Protein AF-A0A166BSG1-F1 (afdb_monomer_lite)

Radius of gyration: 20.49 Å; chains: 1; bounding box: 52×42×48 Å

pLDDT: mean 81.55, std 16.17, range [43.5, 96.19]

InterPro domains:
  IPR036549 Cytochrome c oxidase subunit 6B/Cytochrome c oxidase assembly factor 6-like superfamily [G3DSA:1.10.10.140] (9-95)
  IPR036549 Cytochrome c oxidase subunit 6B/Cytochrome c oxidase assembly factor 6-like superfamily [SSF47694] (18-87)
  IPR048280 Cytochrome oxidase c subunit VIb-like [PF02297] (23-96)
  IPR048281 Cytochrome c oxidase assembly factor 6, fungal [PTHR47677] (21-102)

Secondary structure (DSSP, 8-state):
-------------------SSSPPPPHHHHHHHHHHHHHHHHHHHHTT--STT-S-SSTTSTTHHHHHHHHHHS-HHHHHHHHHHHHHHHHHHHHHHHHHHHHHHH-

Structure (mmCIF, N/CA/C/O backbone):
data_AF-A0A166BSG1-F1
#
_entry.id   AF-A0A166BSG1-F1
#
loop_
_atom_site.group_PDB
_atom_site.id
_atom_site.type_symbol
_atom_site.label_atom_id
_atom_site.label_alt_id
_atom_site.label_comp_id
_atom_site.label_asym_id
_atom_site.label_entity_id
_atom_site.label_seq_id
_atom_site.pdbx_PDB_ins_code
_atom_site.Cartn_x
_atom_site.Cartn_y
_atom_site.Cartn_z
_atom_site.occupancy
_atom_site.B_iso_or_equiv
_atom_site.auth_seq_id
_atom_site.auth_comp_id
_atom_site.auth_asym_id
_atom_site.auth_atom_id
_atom_site.pdbx_PDB_model_num
ATOM 1 N N . MET A 1 1 ? 11.986 24.529 33.539 1.00 53.34 1 MET A N 1
ATOM 2 C CA . MET A 1 1 ? 11.924 23.169 32.965 1.00 53.34 1 MET A CA 1
ATOM 3 C C . MET A 1 1 ? 11.142 23.248 31.665 1.00 53.34 1 MET A C 1
ATOM 5 O O . MET A 1 1 ? 9.941 23.458 31.711 1.00 53.34 1 MET A O 1
ATOM 9 N N . GLY A 1 2 ? 11.813 23.188 30.520 1.00 58.38 2 GLY A N 1
ATOM 10 C CA . GLY A 1 2 ? 11.160 23.315 29.218 1.00 58.38 2 GLY A CA 1
ATOM 11 C C . GLY A 1 2 ? 12.210 23.325 28.122 1.00 58.38 2 GLY A C 1
ATOM 12 O O . GLY A 1 2 ? 12.949 24.292 27.996 1.00 58.38 2 GLY A O 1
ATOM 13 N N . TRP A 1 3 ? 12.325 22.214 27.404 1.00 63.03 3 TRP A N 1
ATOM 14 C CA . TRP A 1 3 ? 13.276 22.047 26.314 1.00 63.03 3 TRP A CA 1
ATOM 15 C C . TRP A 1 3 ? 12.778 20.925 25.404 1.00 63.03 3 TRP A C 1
ATOM 17 O O . TRP A 1 3 ? 13.032 19.745 25.617 1.00 63.03 3 TRP A O 1
ATOM 27 N N . TRP A 1 4 ? 11.981 21.322 24.413 1.00 62.28 4 TRP A N 1
ATOM 28 C CA . TRP A 1 4 ? 11.756 20.548 23.197 1.00 62.28 4 TRP A CA 1
ATOM 29 C C . TRP A 1 4 ? 13.083 20.445 22.429 1.00 62.28 4 TRP A C 1
ATOM 31 O O . TRP A 1 4 ? 13.644 21.488 22.089 1.00 62.28 4 TRP A O 1
ATOM 41 N N . PRO A 1 5 ? 13.587 19.246 22.099 1.00 61.88 5 PRO A N 1
ATOM 42 C CA . PRO A 1 5 ? 14.782 19.106 21.283 1.00 61.88 5 PRO A CA 1
ATOM 43 C C . PRO A 1 5 ? 14.405 19.071 19.795 1.00 61.88 5 PRO A C 1
ATOM 45 O O . PRO A 1 5 ? 14.594 18.060 19.126 1.00 61.88 5 PRO A O 1
ATOM 48 N N . PHE A 1 6 ? 13.882 20.175 19.254 1.00 65.56 6 PHE A N 1
ATOM 49 C CA . PHE A 1 6 ? 13.960 20.414 17.809 1.00 65.56 6 PHE A CA 1
ATOM 50 C C . PHE A 1 6 ? 15.064 21.452 17.568 1.00 65.56 6 PHE A C 1
ATOM 52 O O . PHE A 1 6 ? 14.853 22.653 17.435 1.00 65.56 6 PHE A O 1
ATOM 59 N N . ALA A 1 7 ? 16.308 20.983 17.605 1.00 56.78 7 ALA A N 1
ATOM 60 C CA . ALA A 1 7 ? 17.432 21.778 17.145 1.00 56.78 7 ALA A CA 1
ATOM 61 C C . ALA A 1 7 ? 17.417 21.763 15.612 1.00 56.78 7 ALA A C 1
ATOM 63 O O . ALA A 1 7 ? 17.927 20.844 14.975 1.00 56.78 7 ALA A O 1
ATOM 64 N N . SER A 1 8 ? 16.797 22.786 15.023 1.00 60.06 8 SER A N 1
ATOM 65 C CA . SER A 1 8 ? 17.061 23.176 13.642 1.00 60.06 8 SER A CA 1
ATOM 66 C C . SER A 1 8 ? 18.549 23.474 13.491 1.00 60.06 8 SER A C 1
ATOM 68 O O . SER A 1 8 ? 19.081 24.354 14.166 1.00 60.06 8 SER A O 1
ATOM 70 N N . SER A 1 9 ? 19.226 22.774 12.587 1.00 52.19 9 SER A N 1
ATOM 71 C CA . SER A 1 9 ? 20.512 23.218 12.057 1.00 52.19 9 SER A CA 1
ATOM 72 C C . SER A 1 9 ? 20.705 22.742 10.621 1.00 52.19 9 SER A C 1
ATOM 74 O O . SER A 1 9 ? 20.728 21.550 10.335 1.00 52.19 9 SER A O 1
ATOM 76 N N . SER A 1 10 ? 20.886 23.749 9.766 1.00 48.72 10 SER A N 1
ATOM 77 C CA . SER A 1 10 ? 21.718 23.761 8.562 1.00 48.72 10 SER A CA 1
ATOM 78 C C . SER A 1 10 ? 21.206 23.052 7.306 1.00 48.72 10 SER A C 1
ATOM 80 O O . SER A 1 10 ? 21.440 21.872 7.062 1.00 48.72 10 SER A O 1
ATOM 82 N N . SER A 1 11 ? 20.636 23.870 6.419 1.00 52.50 11 SER A N 1
ATOM 83 C CA . SER A 1 11 ? 20.658 23.672 4.972 1.00 52.50 11 SER A CA 1
ATOM 84 C C . SER A 1 11 ? 22.099 23.449 4.500 1.00 52.50 11 SER A C 1
ATOM 86 O O . SER A 1 11 ? 22.867 24.396 4.342 1.00 52.50 11 SER A O 1
ATOM 88 N N . SER A 1 12 ? 22.474 22.197 4.261 1.00 44.81 12 SER A N 1
ATOM 89 C CA . SER A 1 12 ? 23.621 21.858 3.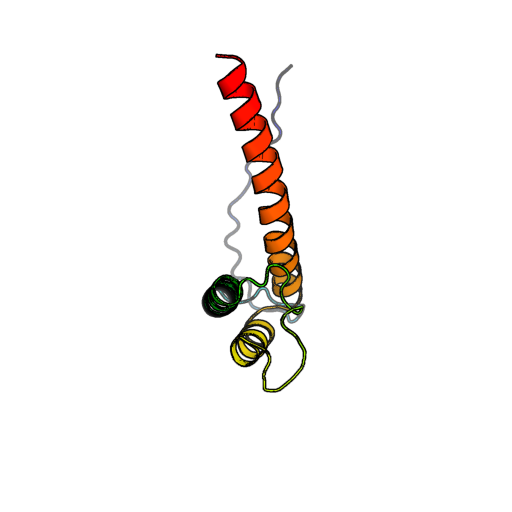425 1.00 44.81 12 SER A CA 1
ATOM 90 C C . SER A 1 12 ? 23.097 21.447 2.059 1.00 44.81 12 SER A C 1
ATOM 92 O O . SER A 1 12 ? 22.661 20.319 1.838 1.00 44.81 12 SER A O 1
ATOM 94 N N . SER A 1 13 ? 23.119 22.407 1.139 1.00 53.69 13 SER A N 1
ATOM 95 C CA . SER A 1 13 ? 23.075 22.161 -0.297 1.00 53.69 13 SER A CA 1
ATOM 96 C C . SER A 1 13 ? 24.314 21.354 -0.673 1.00 53.69 13 SER A C 1
ATOM 98 O O . SER A 1 13 ? 25.357 21.910 -1.004 1.00 53.69 13 SER A O 1
ATOM 100 N N . SER A 1 14 ? 24.220 20.033 -0.569 1.00 49.44 14 SER A N 1
ATOM 101 C CA . SER A 1 14 ? 25.235 19.117 -1.066 1.00 49.44 14 SER A CA 1
ATOM 102 C C . SER A 1 14 ? 24.761 18.582 -2.407 1.00 49.44 14 SER A C 1
ATOM 104 O O . SER A 1 14 ? 23.895 17.712 -2.491 1.00 49.44 14 SER A O 1
ATOM 106 N N . THR A 1 15 ? 25.332 19.137 -3.470 1.00 51.75 15 THR A N 1
ATOM 107 C CA . THR A 1 15 ? 25.450 18.526 -4.793 1.00 51.75 15 THR A CA 1
ATOM 108 C C . THR A 1 15 ? 26.065 17.132 -4.627 1.00 51.75 15 THR A C 1
ATOM 110 O O . THR A 1 15 ? 27.279 16.960 -4.632 1.00 51.75 15 THR A O 1
ATOM 113 N N . ALA A 1 16 ? 25.221 16.124 -4.402 1.00 49.81 16 ALA A N 1
ATOM 114 C CA . ALA A 1 16 ? 25.636 14.742 -4.209 1.00 49.81 16 ALA A CA 1
ATOM 115 C C . ALA A 1 16 ? 25.695 14.033 -5.567 1.00 49.81 16 ALA A C 1
ATOM 117 O O . ALA A 1 16 ? 24.714 13.460 -6.047 1.00 49.81 16 ALA A O 1
ATOM 118 N N . ALA A 1 17 ? 26.864 14.099 -6.201 1.00 49.47 17 ALA A N 1
ATOM 119 C CA . ALA A 1 17 ? 27.225 13.196 -7.279 1.00 49.47 17 ALA A CA 1
ATOM 120 C C . ALA A 1 17 ? 27.480 11.791 -6.697 1.00 49.47 17 ALA A C 1
ATOM 122 O O . ALA A 1 17 ? 28.417 11.572 -5.938 1.00 49.47 17 ALA A O 1
ATOM 123 N N . ALA A 1 18 ? 26.550 10.898 -7.038 1.00 51.84 18 ALA A N 1
ATOM 124 C CA . ALA A 1 18 ? 26.554 9.435 -7.052 1.00 51.84 18 ALA A CA 1
ATOM 125 C C . ALA A 1 18 ? 27.786 8.671 -6.514 1.00 51.84 18 ALA A C 1
ATOM 127 O O . ALA A 1 18 ? 28.862 8.697 -7.106 1.00 51.84 18 ALA A O 1
ATOM 128 N N . GLN A 1 19 ? 27.534 7.826 -5.507 1.00 43.50 19 GLN A N 1
ATOM 129 C CA . GLN A 1 19 ? 28.236 6.554 -5.294 1.00 43.50 19 GLN A CA 1
ATOM 130 C C . GLN A 1 19 ? 27.209 5.398 -5.264 1.00 43.50 19 GLN A C 1
ATOM 132 O O . GLN A 1 19 ? 26.059 5.628 -4.871 1.00 43.50 19 GLN A O 1
ATOM 137 N N . PRO A 1 20 ? 27.561 4.172 -5.705 1.00 55.47 20 PRO A N 1
ATOM 138 C CA . PRO A 1 20 ? 26.613 3.086 -5.928 1.00 55.47 20 PRO A CA 1
ATOM 139 C C . PRO A 1 20 ? 26.437 2.223 -4.669 1.00 55.47 20 PRO A C 1
ATOM 141 O O . PRO A 1 20 ? 26.934 1.105 -4.592 1.00 55.47 20 PRO A O 1
ATOM 144 N N . GLU A 1 21 ? 25.680 2.715 -3.691 1.00 51.84 21 GLU A N 1
ATOM 145 C CA . GLU A 1 21 ? 25.103 1.882 -2.630 1.00 51.84 21 GLU A CA 1
ATOM 146 C C . GLU A 1 21 ? 23.635 2.295 -2.468 1.00 51.84 21 GLU A C 1
ATOM 148 O O . GLU A 1 21 ? 23.348 3.427 -2.089 1.00 51.84 21 GLU A O 1
ATOM 153 N N . LYS A 1 22 ? 22.710 1.429 -2.922 1.00 59.38 22 LYS A N 1
ATOM 154 C CA . LYS A 1 22 ? 21.239 1.612 -2.936 1.00 59.38 22 LYS A CA 1
ATOM 155 C C . LYS A 1 22 ? 20.785 3.075 -3.051 1.00 59.38 22 LYS A C 1
ATOM 157 O O . LYS A 1 22 ? 20.130 3.611 -2.157 1.00 59.38 22 LYS A O 1
ATOM 162 N N . ALA A 1 23 ? 21.123 3.717 -4.169 1.00 64.81 23 ALA A N 1
ATOM 163 C CA . ALA A 1 23 ? 20.677 5.075 -4.448 1.00 64.81 23 ALA A CA 1
ATOM 164 C C . ALA A 1 23 ? 19.154 5.179 -4.258 1.00 64.81 23 ALA A C 1
ATOM 166 O O . ALA A 1 23 ? 18.400 4.387 -4.829 1.00 64.81 23 ALA A O 1
ATOM 167 N N . ALA A 1 24 ? 18.712 6.143 -3.445 1.00 65.81 24 ALA A N 1
ATOM 168 C CA . ALA A 1 24 ? 17.293 6.400 -3.242 1.00 65.81 24 ALA A CA 1
ATOM 169 C C . ALA A 1 24 ? 16.601 6.570 -4.609 1.00 65.81 24 ALA A C 1
ATOM 171 O O . ALA A 1 24 ? 17.145 7.261 -5.482 1.00 65.81 24 ALA A O 1
ATOM 172 N N . PRO A 1 25 ? 15.418 5.963 -4.821 1.00 73.06 25 PRO A N 1
ATOM 173 C CA . PRO A 1 25 ? 14.745 6.018 -6.109 1.00 73.06 25 PRO A CA 1
ATOM 174 C C . PRO A 1 25 ? 14.520 7.475 -6.500 1.00 73.06 25 PRO A C 1
ATOM 176 O O . PRO A 1 25 ? 14.083 8.292 -5.680 1.00 73.06 25 PRO A O 1
ATOM 179 N N . ARG A 1 26 ? 14.824 7.819 -7.756 1.00 84.88 26 ARG A N 1
ATOM 180 C CA . ARG A 1 26 ? 14.625 9.186 -8.262 1.00 84.88 26 ARG A CA 1
ATOM 181 C C . ARG A 1 26 ? 13.149 9.561 -8.142 1.00 84.88 26 ARG A C 1
ATOM 183 O O . ARG A 1 26 ? 12.281 8.694 -8.203 1.00 84.88 26 ARG A O 1
ATOM 190 N N . ARG A 1 27 ? 12.844 10.856 -8.033 1.00 86.81 27 ARG A N 1
ATOM 191 C CA . ARG A 1 27 ? 11.460 11.348 -7.896 1.00 86.81 27 ARG A CA 1
ATOM 192 C C . ARG A 1 27 ? 10.504 10.741 -8.933 1.00 86.81 27 ARG A C 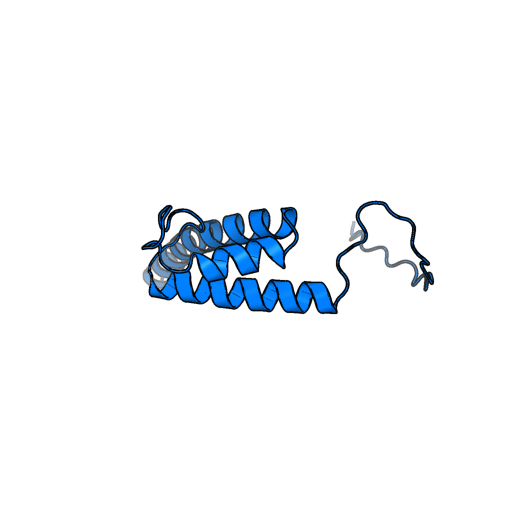1
ATOM 194 O O . ARG A 1 27 ? 9.493 10.173 -8.545 1.00 86.81 27 ARG A O 1
ATOM 201 N N . ALA A 1 28 ? 10.908 10.735 -10.202 1.00 88.38 28 ALA A N 1
ATOM 202 C CA . ALA A 1 28 ? 10.130 10.142 -11.289 1.00 88.38 28 ALA A CA 1
ATOM 203 C C . ALA A 1 28 ? 9.906 8.621 -11.144 1.00 88.38 28 ALA A C 1
ATOM 205 O O . ALA A 1 28 ? 8.886 8.104 -11.581 1.00 88.38 28 ALA A O 1
ATOM 206 N N . GLN A 1 29 ? 10.837 7.877 -10.533 1.00 87.69 29 GLN A N 1
ATOM 207 C CA . GLN A 1 29 ? 10.645 6.442 -10.266 1.00 87.69 29 GLN A CA 1
ATOM 208 C C . GLN A 1 29 ? 9.630 6.218 -9.141 1.00 87.69 29 GLN A C 1
ATOM 210 O O . GLN A 1 29 ? 8.825 5.297 -9.219 1.00 87.69 29 GLN A O 1
ATOM 215 N N . ARG A 1 30 ? 9.629 7.087 -8.122 1.00 92.00 30 ARG A N 1
ATOM 216 C CA . ARG A 1 30 ? 8.630 7.037 -7.046 1.00 92.00 30 ARG A CA 1
ATOM 217 C C . ARG A 1 30 ? 7.229 7.342 -7.556 1.00 92.00 30 ARG A C 1
ATOM 219 O O . ARG A 1 30 ? 6.297 6.668 -7.151 1.00 92.00 30 ARG A O 1
ATOM 226 N N . GLU A 1 31 ? 7.099 8.317 -8.453 1.00 93.75 31 GLU A N 1
ATOM 227 C CA . GLU A 1 31 ? 5.820 8.656 -9.089 1.00 93.75 31 GLU A CA 1
ATOM 228 C C . GLU A 1 31 ? 5.248 7.456 -9.856 1.00 93.75 31 GLU A C 1
ATOM 230 O O . GLU A 1 31 ? 4.088 7.112 -9.654 1.00 93.75 31 GLU A O 1
ATOM 235 N N . LYS A 1 32 ? 6.079 6.745 -10.633 1.00 94.12 32 LYS A N 1
ATOM 236 C CA . LYS A 1 32 ? 5.673 5.496 -11.305 1.00 94.12 32 LYS A CA 1
ATOM 237 C C . LYS A 1 32 ? 5.255 4.410 -10.316 1.00 94.12 32 LYS A C 1
ATOM 239 O O . LYS A 1 32 ? 4.193 3.824 -10.465 1.00 94.12 32 LYS A O 1
ATOM 244 N N . CYS A 1 33 ? 6.055 4.191 -9.273 1.00 95.62 33 CYS A N 1
ATOM 245 C CA . CYS A 1 33 ? 5.723 3.231 -8.224 1.00 95.62 33 CYS A CA 1
ATOM 246 C C . CYS A 1 33 ? 4.383 3.552 -7.542 1.00 95.62 33 CYS A C 1
ATOM 248 O O . CYS A 1 33 ? 3.582 2.651 -7.317 1.00 95.62 33 CYS A O 1
ATOM 250 N N . TYR A 1 34 ? 4.111 4.822 -7.225 1.00 95.06 34 TYR A N 1
ATOM 251 C CA . TYR A 1 34 ? 2.838 5.214 -6.623 1.00 95.06 34 TYR A CA 1
ATOM 252 C C . TYR A 1 34 ? 1.659 4.998 -7.565 1.00 95.06 34 TYR A C 1
ATOM 254 O O . TYR A 1 34 ? 0.670 4.434 -7.116 1.00 95.06 34 TYR A O 1
ATOM 262 N N . ALA A 1 35 ? 1.799 5.340 -8.849 1.00 95.88 35 ALA A N 1
ATOM 263 C CA . ALA A 1 35 ? 0.770 5.068 -9.848 1.00 95.88 35 ALA A CA 1
ATOM 264 C C . ALA A 1 35 ? 0.468 3.562 -9.959 1.00 95.88 35 ALA A C 1
ATOM 266 O O . ALA A 1 35 ? -0.679 3.159 -9.801 1.00 95.88 35 ALA A O 1
ATOM 267 N N . ALA A 1 36 ? 1.498 2.718 -10.104 1.00 96.12 36 ALA A N 1
ATOM 268 C CA . ALA A 1 36 ? 1.320 1.265 -10.167 1.00 96.12 36 ALA A CA 1
ATOM 269 C C . ALA A 1 36 ? 0.719 0.679 -8.880 1.00 96.12 36 ALA A C 1
ATOM 271 O O . ALA A 1 36 ? -0.085 -0.248 -8.927 1.00 96.12 36 ALA A O 1
ATOM 272 N N . LYS A 1 37 ? 1.099 1.222 -7.717 1.00 95.81 37 LYS A N 1
ATOM 273 C CA . LYS A 1 37 ? 0.536 0.837 -6.417 1.00 95.81 37 LYS A CA 1
ATOM 274 C C . LYS A 1 37 ? -0.951 1.188 -6.338 1.00 95.81 37 LYS A C 1
ATOM 276 O O . LYS A 1 37 ? -1.726 0.365 -5.867 1.00 95.81 37 LYS A O 1
ATOM 281 N N . ASP A 1 38 ? -1.335 2.388 -6.767 1.00 95.94 38 ASP A N 1
ATOM 282 C CA . ASP A 1 38 ? -2.728 2.843 -6.728 1.00 95.94 38 ASP A CA 1
ATOM 283 C C . ASP A 1 38 ? -3.609 2.013 -7.680 1.00 95.94 38 ASP A C 1
ATOM 285 O O . ASP A 1 38 ? -4.664 1.554 -7.257 1.00 95.94 38 ASP A O 1
ATOM 289 N N . GLU A 1 39 ? -3.142 1.724 -8.901 1.00 96.19 39 GLU A N 1
ATOM 290 C CA . GLU A 1 39 ? -3.845 0.853 -9.864 1.00 96.19 39 GLU A CA 1
ATOM 291 C C . GLU A 1 39 ? -4.000 -0.588 -9.355 1.00 96.19 39 GLU A C 1
ATOM 293 O O . GLU A 1 39 ? -5.061 -1.202 -9.473 1.00 96.19 39 GLU A O 1
ATOM 298 N N . TYR A 1 40 ? -2.942 -1.150 -8.766 1.00 95.00 40 TYR A N 1
ATOM 299 C CA . TYR A 1 40 ? -3.007 -2.487 -8.185 1.00 95.00 40 TYR A CA 1
ATOM 300 C C . TYR A 1 40 ? -3.988 -2.533 -7.009 1.00 95.00 40 TYR A C 1
ATOM 302 O O . TYR A 1 40 ? -4.830 -3.426 -6.938 1.00 95.00 40 TYR A O 1
ATOM 310 N N . PHE A 1 41 ? -3.920 -1.555 -6.104 1.00 94.81 41 PHE A N 1
ATOM 311 C CA . PHE A 1 41 ? -4.772 -1.528 -4.920 1.00 94.81 41 PHE A CA 1
ATOM 312 C C . PHE A 1 41 ? -6.239 -1.255 -5.251 1.00 94.81 41 PHE A C 1
ATOM 314 O O . PHE A 1 41 ? -7.088 -1.849 -4.591 1.00 94.81 41 PHE A O 1
ATOM 321 N N . SER A 1 42 ? -6.540 -0.450 -6.276 1.00 94.81 42 SER A N 1
ATOM 322 C CA . SER A 1 42 ? -7.920 -0.255 -6.732 1.00 94.81 42 SER A CA 1
ATOM 323 C C . SER A 1 42 ? -8.509 -1.546 -7.296 1.00 94.81 42 SER A C 1
ATOM 325 O O . SER A 1 42 ? -9.636 -1.898 -6.970 1.00 94.81 42 SER A O 1
ATOM 327 N N . CYS A 1 43 ? -7.728 -2.304 -8.070 1.00 94.81 43 CYS A N 1
ATOM 328 C CA . CYS A 1 43 ? -8.162 -3.604 -8.573 1.00 94.81 43 CYS A CA 1
ATOM 329 C C . CYS A 1 43 ? -8.428 -4.604 -7.430 1.00 94.81 43 CYS A C 1
ATOM 331 O O . CYS A 1 43 ? -9.419 -5.332 -7.456 1.00 94.81 43 CYS A O 1
ATOM 333 N N . LEU A 1 44 ? -7.586 -4.613 -6.388 1.00 93.25 44 LEU A N 1
ATOM 334 C CA . LEU A 1 44 ? -7.825 -5.441 -5.200 1.00 93.25 44 LEU A CA 1
ATOM 335 C C . LEU A 1 44 ? -9.098 -5.032 -4.445 1.00 93.25 44 LEU A C 1
ATOM 337 O O . LEU A 1 44 ? -9.806 -5.902 -3.941 1.00 93.25 44 LEU A O 1
ATOM 341 N N . ASP A 1 45 ? -9.395 -3.731 -4.370 1.00 92.38 45 ASP A N 1
ATOM 342 C CA . ASP A 1 45 ? -10.624 -3.224 -3.748 1.00 92.38 45 ASP A CA 1
ATOM 343 C C . ASP A 1 45 ? -11.867 -3.679 -4.530 1.00 92.38 45 ASP A C 1
ATOM 345 O O . ASP A 1 45 ? -12.836 -4.145 -3.930 1.00 92.38 45 ASP A O 1
ATOM 349 N N . GLU A 1 46 ? -11.820 -3.631 -5.865 1.00 92.44 46 GLU A N 1
ATOM 350 C CA . GLU A 1 46 ? -12.883 -4.143 -6.743 1.00 92.44 46 GLU A CA 1
ATOM 351 C C . GLU A 1 46 ? -13.076 -5.660 -6.599 1.00 92.44 46 GLU A C 1
ATOM 353 O O . GLU A 1 46 ? -14.206 -6.148 -6.566 1.00 92.44 46 GLU A O 1
ATOM 358 N N . ALA A 1 47 ? -11.980 -6.407 -6.446 1.00 89.75 47 ALA A N 1
ATOM 359 C CA . ALA A 1 47 ? -11.999 -7.846 -6.195 1.00 89.75 47 ALA A CA 1
ATOM 360 C C . ALA A 1 47 ? -12.348 -8.213 -4.737 1.00 89.75 47 ALA A C 1
ATOM 362 O O . ALA A 1 47 ? -12.444 -9.397 -4.415 1.00 89.75 47 ALA A O 1
ATOM 363 N N . SER A 1 48 ? -12.541 -7.225 -3.851 1.00 87.94 48 SER A N 1
ATOM 364 C CA . SER A 1 48 ? -12.757 -7.414 -2.406 1.00 87.94 48 SER A CA 1
ATOM 365 C C . SER A 1 48 ? -11.658 -8.236 -1.711 1.00 87.94 48 SER A C 1
ATOM 367 O O . SER A 1 48 ? -11.914 -8.949 -0.740 1.00 87.94 48 SER A O 1
ATOM 369 N N . VAL A 1 49 ? -10.415 -8.123 -2.188 1.00 88.69 49 VAL A N 1
ATOM 370 C CA . VAL A 1 49 ? -9.240 -8.780 -1.603 1.00 88.69 49 VAL A CA 1
ATOM 371 C C . VAL A 1 49 ? -8.527 -7.799 -0.673 1.00 88.69 49 VAL A C 1
ATOM 373 O O . VAL A 1 49 ? -7.984 -6.776 -1.095 1.00 88.69 49 VAL A O 1
ATOM 376 N N . LEU A 1 50 ? -8.511 -8.102 0.626 1.00 85.75 50 LEU A N 1
ATOM 377 C CA . LEU A 1 50 ? -7.883 -7.228 1.623 1.00 85.75 50 LEU A CA 1
ATOM 378 C C . LEU A 1 50 ? -6.361 -7.386 1.666 1.00 85.75 50 LEU A C 1
ATOM 380 O O . LEU A 1 50 ? -5.648 -6.383 1.749 1.00 85.75 50 LEU A O 1
ATOM 384 N N . VAL A 1 51 ? -5.867 -8.625 1.592 1.00 88.00 51 VAL A N 1
ATOM 385 C CA . VAL A 1 51 ? -4.442 -8.958 1.716 1.00 88.00 51 VAL A CA 1
ATOM 386 C C . VAL A 1 51 ? -3.806 -9.033 0.323 1.00 88.00 51 VAL A C 1
ATOM 388 O O . VAL A 1 51 ? -4.119 -9.953 -0.431 1.00 88.00 51 VAL A O 1
ATOM 391 N N . PRO A 1 52 ? -2.895 -8.108 -0.039 1.00 87.69 52 PRO A N 1
ATOM 392 C CA . PRO A 1 52 ? -2.207 -8.172 -1.324 1.00 87.69 52 PRO A CA 1
ATOM 393 C C . PRO A 1 52 ? -1.372 -9.448 -1.437 1.00 87.69 52 PRO A C 1
ATOM 395 O O . PRO A 1 52 ? -0.544 -9.721 -0.565 1.00 87.69 52 PRO A O 1
ATOM 398 N N . GLY A 1 53 ? -1.543 -10.183 -2.532 1.00 83.19 53 GLY A N 1
ATOM 399 C CA . GLY A 1 53 ? -0.895 -11.473 -2.771 1.00 83.19 53 GLY A CA 1
ATOM 400 C C . GLY A 1 53 ? -1.742 -12.685 -2.375 1.00 83.19 53 GLY A C 1
ATOM 401 O O . GLY A 1 53 ? -1.365 -13.800 -2.728 1.00 83.19 53 GLY A O 1
ATOM 402 N N . ASP A 1 54 ? -2.880 -12.482 -1.703 1.00 83.75 54 ASP A N 1
ATOM 403 C CA . ASP A 1 54 ? -3.834 -13.548 -1.362 1.00 83.75 54 ASP A CA 1
ATOM 404 C C . ASP A 1 54 ? -4.922 -13.738 -2.437 1.00 83.75 54 ASP A C 1
ATOM 406 O O . ASP A 1 54 ? -5.712 -14.671 -2.375 1.00 83.75 54 ASP A O 1
ATOM 410 N N . GLU A 1 55 ? -4.927 -12.921 -3.498 1.00 79.75 55 GLU A N 1
ATOM 411 C CA . GLU A 1 55 ? -5.856 -13.039 -4.637 1.00 79.75 55 GLU A CA 1
ATOM 412 C C . GLU A 1 55 ? -5.715 -14.335 -5.474 1.00 79.75 55 GLU A C 1
ATOM 414 O O . GLU A 1 55 ? -6.360 -14.492 -6.509 1.00 79.75 55 GLU A O 1
ATOM 419 N N . GLY A 1 56 ? -4.868 -15.273 -5.050 1.00 71.88 56 GLY A N 1
ATOM 420 C CA . GLY A 1 56 ? -4.605 -16.533 -5.734 1.00 71.88 56 GLY A CA 1
ATOM 421 C C . GLY A 1 56 ? -3.417 -16.478 -6.700 1.00 71.88 56 GLY A C 1
ATOM 422 O O . GLY A 1 56 ? -2.982 -15.427 -7.182 1.00 71.88 56 GLY A O 1
ATOM 423 N N . ALA A 1 57 ? -2.863 -17.656 -6.988 1.00 62.94 57 ALA A N 1
ATOM 424 C CA . ALA A 1 57 ? -1.774 -17.840 -7.940 1.00 62.94 57 ALA A CA 1
ATOM 425 C C . ALA A 1 57 ? -2.307 -18.524 -9.206 1.00 62.94 57 ALA A C 1
ATOM 427 O O . ALA A 1 57 ? -2.787 -19.653 -9.142 1.00 62.94 57 ALA A O 1
ATOM 428 N N . GLY A 1 58 ? -2.219 -17.852 -10.357 1.00 65.75 58 GLY A N 1
ATOM 429 C CA . GLY A 1 58 ? -2.655 -18.412 -11.638 1.00 65.75 58 GLY A CA 1
ATOM 430 C C . GLY A 1 58 ? -3.047 -17.353 -12.665 1.00 65.75 58 GLY A C 1
ATOM 431 O O . GLY A 1 58 ? -2.941 -16.154 -12.412 1.00 65.75 58 GLY A O 1
ATOM 432 N N . HIS A 1 59 ? -3.497 -17.814 -13.832 1.00 59.53 59 HIS A N 1
ATOM 433 C CA . HIS A 1 59 ? -3.983 -16.962 -14.924 1.00 59.53 59 HIS A CA 1
ATOM 434 C C . HIS A 1 59 ? -5.344 -16.324 -14.608 1.00 59.53 59 HIS A C 1
ATOM 436 O O . HIS A 1 59 ? -5.641 -15.246 -15.111 1.00 59.53 59 HIS A O 1
ATOM 442 N N . ASP A 1 60 ? -6.123 -16.972 -13.740 1.00 70.12 60 ASP A N 1
ATOM 443 C CA . ASP A 1 60 ? -7.454 -16.537 -13.305 1.00 70.12 60 ASP A CA 1
ATOM 444 C C . ASP A 1 60 ? -7.416 -15.629 -12.065 1.00 70.12 60 ASP A C 1
ATOM 446 O O . ASP A 1 60 ? -8.455 -15.153 -11.612 1.00 70.12 60 ASP A O 1
ATOM 450 N N . ALA A 1 61 ? -6.227 -15.391 -11.498 1.00 79.69 61 ALA A N 1
ATOM 451 C CA . ALA A 1 61 ? -6.079 -14.533 -10.334 1.00 79.69 61 ALA A CA 1
ATOM 452 C C . ALA A 1 61 ? -6.364 -13.070 -10.722 1.00 79.69 61 ALA A C 1
ATOM 454 O O . ALA A 1 61 ? -5.690 -12.532 -11.615 1.00 79.69 61 ALA A O 1
ATOM 455 N N . PRO A 1 62 ? -7.323 -12.397 -10.060 1.00 81.44 62 PRO A N 1
ATOM 456 C CA . PRO A 1 62 ? -7.603 -11.001 -10.339 1.00 81.44 62 PRO A CA 1
ATOM 457 C C . PRO A 1 62 ? -6.346 -10.160 -10.083 1.00 81.44 62 PRO A C 1
ATOM 459 O O . PRO A 1 62 ? -5.549 -10.438 -9.190 1.00 81.44 62 PRO A O 1
ATOM 462 N N . CYS A 1 63 ? -6.135 -9.135 -10.910 1.00 89.38 63 CYS A N 1
ATOM 463 C CA . CYS A 1 63 ? -5.059 -8.152 -10.736 1.00 89.38 63 CYS A CA 1
ATOM 464 C C . CYS A 1 63 ? -3.613 -8.679 -10.877 1.00 89.38 63 CYS A C 1
ATOM 466 O O . CYS A 1 63 ? -2.673 -7.917 -10.643 1.00 89.38 63 CYS A O 1
ATOM 468 N N . ALA A 1 64 ? -3.387 -9.924 -11.323 1.00 89.62 64 ALA A N 1
ATOM 469 C CA . ALA A 1 64 ? -2.044 -10.516 -11.409 1.00 89.62 64 ALA A CA 1
ATOM 470 C C . ALA A 1 64 ? -1.054 -9.724 -12.289 1.00 89.62 64 ALA A C 1
ATOM 472 O O . ALA A 1 64 ? 0.126 -9.604 -11.951 1.00 89.62 64 ALA A O 1
ATOM 473 N N . GLN A 1 65 ? -1.522 -9.136 -13.396 1.00 90.31 65 GLN A N 1
ATOM 474 C CA . GLN A 1 65 ? -0.685 -8.267 -14.237 1.00 90.31 65 GLN A CA 1
ATOM 475 C C . GLN A 1 65 ? -0.287 -6.972 -13.517 1.00 90.31 65 GLN A C 1
ATOM 477 O O . GLN A 1 65 ? 0.872 -6.557 -13.586 1.00 90.31 65 GLN A O 1
ATOM 482 N N . LEU A 1 66 ? -1.228 -6.356 -12.795 1.00 93.00 66 LEU A N 1
ATOM 483 C CA . LEU A 1 66 ? -0.983 -5.135 -12.026 1.00 93.00 66 LEU A CA 1
ATOM 484 C C . LEU A 1 66 ? -0.039 -5.403 -10.852 1.00 93.00 66 LEU A C 1
ATOM 486 O O . LEU A 1 66 ? 0.856 -4.599 -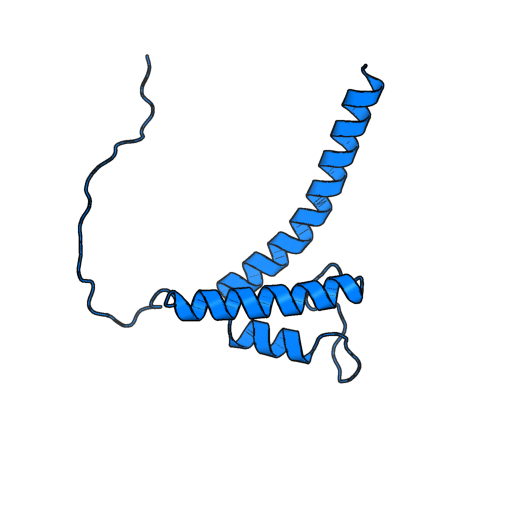10.606 1.00 93.00 66 LEU A O 1
ATOM 490 N N . ARG A 1 67 ? -0.146 -6.572 -10.206 1.00 92.06 67 ARG A N 1
ATOM 491 C CA . ARG A 1 67 ? 0.811 -7.033 -9.190 1.00 92.06 67 ARG A CA 1
ATOM 492 C C . ARG A 1 67 ? 2.232 -7.102 -9.743 1.00 92.06 67 ARG A C 1
ATOM 494 O O . ARG A 1 67 ? 3.154 -6.555 -9.145 1.00 92.06 67 ARG A O 1
ATOM 501 N N . ALA A 1 68 ? 2.413 -7.719 -10.912 1.00 91.62 68 ALA A N 1
ATOM 502 C CA . ALA A 1 68 ? 3.727 -7.830 -11.544 1.00 91.62 68 ALA A CA 1
ATOM 503 C C . ALA A 1 68 ? 4.310 -6.452 -11.909 1.00 91.62 68 ALA A C 1
ATOM 505 O O . ALA A 1 68 ? 5.497 -6.196 -11.687 1.00 91.62 68 ALA A O 1
ATOM 506 N N . MET A 1 69 ? 3.479 -5.539 -12.429 1.00 92.94 69 MET A N 1
ATOM 507 C CA . MET A 1 69 ? 3.876 -4.152 -12.697 1.00 92.94 69 MET A CA 1
ATOM 508 C C . MET A 1 69 ? 4.277 -3.428 -11.410 1.00 92.94 69 MET A C 1
ATOM 510 O O . MET A 1 69 ? 5.335 -2.800 -11.363 1.00 92.94 69 MET A O 1
ATOM 514 N N . TYR A 1 70 ? 3.476 -3.560 -10.357 1.00 94.81 70 TYR A N 1
ATOM 515 C CA . TYR A 1 70 ? 3.719 -2.973 -9.047 1.00 94.81 70 TYR A CA 1
ATOM 516 C C . TYR A 1 70 ? 5.044 -3.450 -8.436 1.00 94.81 70 TYR A C 1
ATOM 518 O O . TYR A 1 70 ? 5.882 -2.624 -8.073 1.00 94.81 70 TYR A O 1
ATOM 526 N N . GLU A 1 71 ? 5.297 -4.758 -8.410 1.00 92.88 71 GLU A N 1
ATOM 527 C CA . GLU A 1 71 ? 6.544 -5.333 -7.889 1.00 92.88 71 GLU A CA 1
ATOM 528 C C . GLU A 1 71 ? 7.778 -4.962 -8.721 1.00 92.88 71 GLU A C 1
ATOM 530 O O . GLU A 1 71 ? 8.879 -4.844 -8.179 1.00 92.88 71 GLU A O 1
ATOM 535 N N . THR A 1 72 ? 7.604 -4.752 -10.029 1.00 92.69 72 THR A N 1
ATOM 536 C CA . THR A 1 72 ? 8.694 -4.367 -10.937 1.00 92.69 72 THR A CA 1
ATOM 537 C C . THR A 1 72 ? 9.023 -2.876 -10.841 1.00 92.69 72 THR A C 1
ATOM 539 O O . THR A 1 72 ? 10.191 -2.490 -10.904 1.00 92.69 72 THR A O 1
ATOM 542 N N . GLN A 1 73 ? 8.008 -2.015 -10.719 1.00 92.50 73 GLN A N 1
ATOM 543 C CA . GLN A 1 73 ? 8.187 -0.560 -10.688 1.00 92.50 73 GLN A CA 1
ATOM 544 C C . GLN A 1 73 ? 8.540 -0.033 -9.295 1.00 92.50 73 GLN A C 1
ATOM 546 O O . GLN A 1 73 ? 9.213 0.996 -9.179 1.00 92.50 73 GLN A O 1
ATOM 551 N N . CYS A 1 74 ? 8.100 -0.718 -8.241 1.00 93.69 74 CYS A N 1
ATOM 552 C CA . CYS A 1 74 ? 8.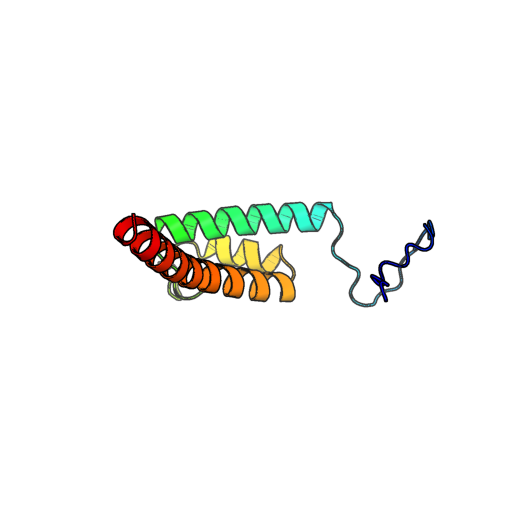390 -0.340 -6.867 1.00 93.69 74 CYS A CA 1
ATOM 553 C C . CYS A 1 74 ? 9.626 -1.038 -6.304 1.00 93.69 74 CYS A C 1
ATOM 555 O O . CYS A 1 74 ? 9.979 -2.166 -6.632 1.00 93.69 74 CYS A O 1
ATOM 557 N N . GLN A 1 75 ? 10.274 -0.368 -5.353 1.00 91.56 75 GLN A N 1
ATOM 558 C CA . GLN A 1 75 ? 11.321 -0.993 -4.558 1.00 91.56 75 GLN A CA 1
ATOM 559 C C . GLN A 1 75 ? 10.713 -2.051 -3.623 1.00 91.56 75 GLN A C 1
ATOM 561 O O . GLN A 1 75 ? 9.707 -1.796 -2.966 1.00 91.56 75 GLN A O 1
ATOM 566 N N . LYS A 1 76 ? 11.365 -3.209 -3.472 1.00 91.25 76 LYS A N 1
ATOM 567 C CA . LYS A 1 76 ? 10.878 -4.322 -2.625 1.00 91.25 76 LYS A CA 1
ATOM 568 C C . LYS A 1 76 ? 10.546 -3.917 -1.178 1.00 91.25 76 LYS A C 1
ATOM 570 O O . LYS A 1 76 ? 9.572 -4.392 -0.598 1.00 91.25 76 LYS A O 1
ATOM 575 N N . SER A 1 77 ? 11.333 -3.012 -0.589 1.00 91.62 77 SER A N 1
ATOM 576 C CA . SER A 1 77 ? 11.071 -2.498 0.765 1.00 91.62 77 SER A CA 1
ATOM 577 C C . SER A 1 77 ? 9.833 -1.600 0.837 1.00 91.62 77 SER A C 1
ATOM 579 O O . SER A 1 77 ? 9.219 -1.483 1.888 1.00 91.62 77 SER A O 1
ATOM 581 N N . TRP A 1 78 ? 9.460 -0.958 -0.270 1.00 93.12 78 TRP A N 1
ATOM 582 C CA . TRP A 1 78 ? 8.242 -0.156 -0.357 1.00 93.12 78 TRP A CA 1
ATOM 583 C C . TRP A 1 78 ? 7.024 -1.046 -0.549 1.00 93.12 78 TRP A C 1
ATOM 585 O O . TRP A 1 78 ? 6.015 -0.827 0.110 1.00 93.12 78 TRP A O 1
ATOM 595 N N . VAL A 1 79 ? 7.147 -2.077 -1.389 1.00 94.31 79 VAL A N 1
ATOM 596 C CA . VAL A 1 79 ? 6.091 -3.073 -1.610 1.00 94.31 79 VAL A CA 1
ATOM 597 C C . VAL A 1 79 ? 5.668 -3.723 -0.295 1.00 94.31 79 VAL A C 1
ATOM 599 O O . VAL A 1 79 ? 4.509 -3.644 0.098 1.00 94.31 79 VAL A O 1
ATOM 602 N N . SER A 1 80 ? 6.631 -4.283 0.439 1.00 93.31 8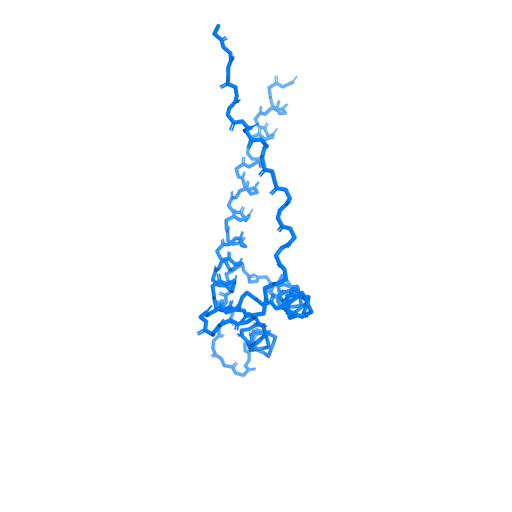0 SER A N 1
ATOM 603 C CA . SER A 1 80 ? 6.374 -4.886 1.756 1.00 93.31 80 SER A CA 1
ATOM 604 C C . SER A 1 80 ? 5.717 -3.908 2.736 1.00 93.31 80 SER A C 1
ATOM 606 O O . SER A 1 80 ? 4.721 -4.252 3.369 1.00 93.31 80 SER A O 1
ATOM 608 N N . TYR A 1 81 ? 6.217 -2.671 2.813 1.00 93.88 81 TYR A N 1
ATOM 609 C CA . TYR A 1 81 ? 5.642 -1.638 3.674 1.00 93.88 81 TYR A CA 1
ATOM 610 C C . TYR A 1 81 ? 4.195 -1.278 3.301 1.00 93.88 81 TYR A C 1
ATOM 612 O O . TYR A 1 81 ? 3.339 -1.171 4.178 1.00 93.88 81 TYR A O 1
ATOM 620 N N . PHE A 1 82 ? 3.894 -1.093 2.014 1.00 95.31 82 PHE A N 1
ATOM 621 C CA . PHE A 1 82 ? 2.544 -0.749 1.564 1.00 95.31 82 PHE A CA 1
ATOM 622 C C . PHE A 1 82 ? 1.555 -1.890 1.772 1.00 95.31 82 PHE A C 1
ATOM 624 O O . PHE A 1 82 ? 0.441 -1.627 2.224 1.00 95.31 82 PHE A O 1
ATOM 631 N N . ASN A 1 83 ? 1.970 -3.132 1.519 1.00 94.19 83 ASN A N 1
ATOM 632 C CA . ASN A 1 83 ? 1.134 -4.303 1.766 1.00 94.19 83 ASN A CA 1
ATOM 633 C C . ASN A 1 83 ? 0.768 -4.406 3.251 1.00 94.19 83 ASN A C 1
ATOM 635 O O . ASN A 1 83 ? -0.409 -4.513 3.588 1.00 94.19 83 ASN A O 1
ATOM 639 N N . GLN A 1 84 ? 1.755 -4.265 4.143 1.00 94.00 84 GLN A N 1
ATOM 640 C CA . GLN A 1 84 ? 1.508 -4.241 5.585 1.00 94.00 84 GLN A CA 1
ATOM 641 C C . GLN A 1 84 ? 0.570 -3.091 5.977 1.00 94.00 84 GLN A C 1
ATOM 643 O O . GLN A 1 84 ? -0.346 -3.269 6.777 1.00 94.00 84 GLN A O 1
ATOM 648 N N . ARG A 1 85 ? 0.772 -1.902 5.400 1.00 94.56 85 ARG A N 1
ATOM 649 C CA . ARG A 1 85 ? -0.035 -0.724 5.725 1.00 94.56 85 ARG A CA 1
ATOM 650 C C . ARG A 1 85 ? -1.497 -0.867 5.311 1.00 94.56 85 ARG A C 1
ATOM 652 O O . ARG A 1 85 ? -2.349 -0.335 6.014 1.00 94.56 85 ARG A O 1
ATOM 659 N N . ARG A 1 86 ? -1.791 -1.560 4.209 1.00 92.88 86 ARG A N 1
ATOM 660 C CA . ARG A 1 86 ? -3.168 -1.829 3.774 1.00 92.88 86 ARG A CA 1
ATOM 661 C C . ARG A 1 86 ? -3.914 -2.678 4.807 1.00 92.88 86 ARG A C 1
ATOM 663 O O . ARG A 1 86 ? -4.987 -2.279 5.234 1.00 92.88 86 ARG A O 1
ATOM 670 N N . VAL A 1 87 ? -3.301 -3.762 5.286 1.00 92.25 87 VAL A N 1
ATOM 671 C CA . VAL A 1 87 ? -3.893 -4.635 6.318 1.00 92.25 87 VAL A CA 1
ATOM 672 C C . VAL A 1 87 ? -4.127 -3.873 7.625 1.00 92.25 87 VAL A C 1
ATOM 674 O O . VAL A 1 87 ? -5.237 -3.863 8.149 1.00 92.25 87 VAL A O 1
ATOM 677 N N . LEU A 1 88 ? -3.114 -3.141 8.102 1.00 93.56 88 LEU A N 1
ATOM 678 C CA . LEU A 1 88 ? -3.233 -2.338 9.325 1.00 93.56 88 LEU A CA 1
ATOM 679 C C . LEU A 1 88 ? -4.300 -1.240 9.216 1.00 93.56 88 LEU A C 1
ATOM 681 O O . LEU A 1 88 ? -4.905 -0.868 10.219 1.00 93.56 88 LEU A O 1
ATOM 685 N N . ALA A 1 89 ? -4.510 -0.676 8.023 1.00 91.94 89 ALA A N 1
ATOM 686 C CA . ALA A 1 89 ? -5.527 0.347 7.821 1.00 91.94 89 ALA A CA 1
ATOM 687 C C . ALA A 1 89 ? -6.940 -0.210 8.040 1.00 91.94 89 ALA A C 1
ATOM 689 O O . ALA A 1 89 ? -7.770 0.501 8.603 1.00 91.94 89 ALA A O 1
ATOM 690 N N . GLU A 1 90 ? -7.206 -1.459 7.655 1.00 88.88 90 GLU A N 1
ATOM 691 C CA . GLU A 1 90 ? -8.498 -2.101 7.915 1.00 88.88 90 GLU A CA 1
ATOM 692 C C . GLU A 1 90 ? -8.715 -2.350 9.409 1.00 88.88 90 GLU A C 1
ATOM 694 O O . GLU A 1 90 ? -9.728 -1.918 9.957 1.00 88.88 90 GLU A O 1
ATOM 699 N N . GLU A 1 91 ? -7.724 -2.912 10.105 1.00 90.12 91 GLU A N 1
ATOM 700 C CA . GLU A 1 91 ? -7.797 -3.125 11.560 1.00 90.12 91 GLU A CA 1
ATOM 701 C C . GLU A 1 91 ? -8.038 -1.806 12.319 1.00 90.12 91 GLU A C 1
ATOM 703 O O . GLU A 1 91 ? -8.848 -1.720 13.245 1.00 90.12 91 GLU A O 1
ATOM 708 N N . GLN A 1 92 ? -7.366 -0.730 11.900 1.00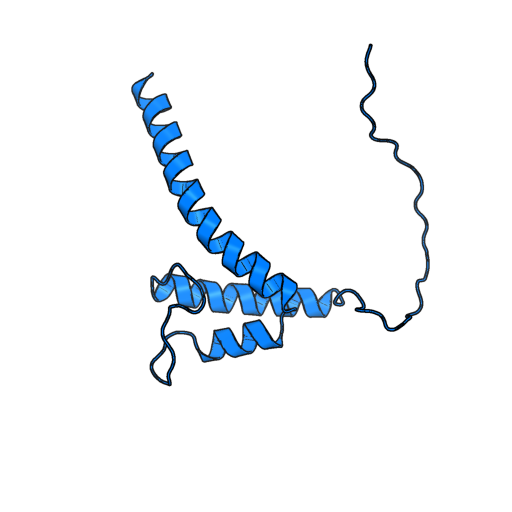 93.25 92 GLN A N 1
ATOM 709 C CA . GLN A 1 92 ? -7.541 0.591 12.503 1.00 93.25 92 GLN A CA 1
ATOM 710 C C . GLN A 1 92 ? -8.943 1.162 12.275 1.00 93.25 92 GLN A C 1
ATOM 712 O O . GLN A 1 92 ? -9.470 1.834 13.165 1.00 93.25 92 GLN A O 1
ATOM 717 N N . LYS A 1 93 ? -9.567 0.914 11.115 1.00 92.19 93 LYS A N 1
ATOM 718 C CA . LYS A 1 93 ? -10.931 1.390 10.836 1.00 92.19 93 LYS A CA 1
ATOM 719 C C . LYS A 1 93 ? -11.935 0.807 11.828 1.00 92.19 93 LYS A C 1
ATOM 721 O O . LYS A 1 93 ? -12.781 1.557 12.314 1.00 92.19 93 LYS A O 1
ATOM 726 N N . GLU A 1 94 ? -11.819 -0.474 12.167 1.00 90.25 94 GLU A N 1
ATOM 727 C CA . GLU A 1 94 ? -12.711 -1.142 13.123 1.00 90.25 94 GLU A CA 1
ATOM 728 C C . GLU A 1 94 ? -12.585 -0.552 14.530 1.00 90.25 94 GLU A C 1
ATOM 730 O O . GLU A 1 94 ? -13.584 -0.186 15.155 1.00 90.25 94 GLU A O 1
ATOM 735 N N . ILE A 1 95 ? -11.348 -0.372 15.002 1.00 93.94 95 ILE A N 1
ATOM 736 C CA . ILE A 1 95 ? -11.070 0.227 16.313 1.00 93.94 95 ILE A CA 1
ATOM 737 C C . ILE A 1 95 ? -11.632 1.652 16.377 1.00 93.94 95 ILE A C 1
ATOM 739 O O . ILE A 1 95 ? -12.309 2.017 17.342 1.00 93.94 95 ILE A O 1
ATOM 743 N N . LEU A 1 96 ? -11.387 2.461 15.342 1.00 94.19 96 LEU A N 1
ATOM 744 C CA . LEU A 1 96 ? -11.895 3.832 15.268 1.00 94.19 96 LEU A CA 1
ATOM 745 C C . LEU A 1 96 ? -13.428 3.877 15.200 1.00 94.19 96 LEU A C 1
ATOM 747 O O . LEU A 1 96 ? -14.036 4.777 15.782 1.00 94.19 96 LEU A O 1
ATOM 751 N N . ALA A 1 97 ? -14.068 2.929 14.513 1.00 94.00 97 ALA A N 1
ATOM 752 C CA . ALA A 1 97 ? -15.524 2.821 14.468 1.00 94.00 97 ALA A CA 1
ATOM 753 C C . ALA A 1 97 ? -16.107 2.475 15.849 1.00 94.00 97 ALA A C 1
ATOM 755 O O . ALA A 1 97 ? -17.053 3.128 16.293 1.00 94.00 97 ALA A O 1
ATOM 756 N N . ALA A 1 98 ? -15.497 1.526 16.565 1.00 92.69 98 ALA A N 1
ATOM 757 C CA . ALA A 1 98 ? -15.903 1.158 17.919 1.00 92.69 98 ALA A CA 1
ATOM 758 C C . ALA A 1 98 ? -15.773 2.335 18.901 1.00 92.69 98 ALA A C 1
ATOM 760 O O . ALA A 1 98 ? -16.695 2.605 19.671 1.00 92.69 98 ALA A O 1
ATOM 761 N N . GLN A 1 99 ? -14.667 3.085 18.838 1.00 93.69 99 GLN A N 1
ATOM 762 C CA . GLN A 1 99 ? -14.466 4.282 19.664 1.00 93.69 99 GLN A CA 1
ATOM 763 C C . GLN A 1 99 ? -15.529 5.356 19.397 1.00 93.69 99 GLN A C 1
ATOM 765 O O . GLN A 1 99 ? -16.102 5.908 20.337 1.00 93.69 99 GLN A O 1
ATOM 770 N N . LYS A 1 100 ? -15.845 5.621 18.122 1.00 94.94 100 LYS A N 1
ATOM 771 C CA . LYS A 1 100 ? -16.891 6.585 17.739 1.00 94.94 100 LYS A CA 1
ATOM 772 C C . LYS A 1 100 ? -18.274 6.169 18.240 1.00 94.94 100 LYS A C 1
ATOM 774 O O . LYS A 1 100 ? -19.017 7.021 18.716 1.00 94.94 100 LYS A O 1
ATOM 779 N N . ALA A 1 101 ? -18.606 4.879 18.177 1.00 93.12 101 ALA A N 1
ATOM 780 C CA . ALA A 1 101 ? -19.873 4.363 18.695 1.00 93.12 101 ALA A CA 1
ATOM 781 C C . ALA A 1 101 ? -19.988 4.540 20.221 1.00 93.12 101 ALA A C 1
ATOM 783 O O . ALA A 1 101 ? -21.043 4.932 20.719 1.00 93.12 101 ALA A O 1
ATOM 784 N N . GLN A 1 102 ? -18.895 4.323 20.963 1.00 91.69 102 GLN A N 1
ATOM 785 C CA . GLN A 1 102 ? -18.853 4.559 22.411 1.00 91.69 102 GLN A CA 1
ATOM 786 C C . GLN A 1 102 ? -19.024 6.041 22.769 1.00 91.69 102 GLN A C 1
ATOM 788 O O . GLN A 1 102 ? -19.734 6.359 23.722 1.00 91.69 102 GLN A O 1
ATOM 793 N N . GLU A 1 103 ? -18.406 6.955 22.014 1.00 93.19 103 GLU A N 1
ATOM 794 C CA . GLU A 1 103 ? -18.590 8.395 22.230 1.00 93.19 103 GLU A CA 1
ATOM 795 C C . GLU A 1 103 ? -20.032 8.833 21.931 1.00 93.19 103 GLU A C 1
ATOM 797 O O . GLU A 1 103 ? -20.608 9.604 22.698 1.00 93.19 103 GLU A O 1
ATOM 802 N N . GLN A 1 104 ? -20.633 8.323 20.852 1.00 86.31 104 GLN A N 1
ATOM 803 C CA . GLN A 1 104 ? -22.015 8.637 20.479 1.00 86.31 104 GLN A CA 1
ATOM 804 C C . GLN A 1 104 ? -23.030 8.119 21.499 1.00 86.31 104 GLN A C 1
ATOM 806 O O . GLN A 1 104 ? -23.967 8.838 21.811 1.00 86.31 104 GLN A O 1
ATOM 811 N N . GLY A 1 105 ? -22.829 6.920 22.056 1.00 81.12 105 GLY A N 1
ATOM 812 C CA . GLY A 1 105 ? -23.692 6.380 23.113 1.00 81.12 105 GLY A CA 1
ATOM 813 C C . GLY A 1 105 ? -23.478 7.015 24.494 1.00 81.12 105 GLY A C 1
ATOM 814 O O . GLY A 1 105 ? -24.284 6.800 25.396 1.00 81.12 105 GLY A O 1
ATOM 815 N N . ARG A 1 106 ? -22.390 7.776 24.680 1.00 79.81 106 ARG A N 1
ATOM 816 C CA . ARG A 1 106 ? -22.121 8.564 25.894 1.00 79.81 106 ARG A CA 1
ATOM 817 C C . ARG A 1 106 ? -22.771 9.959 25.848 1.00 79.81 106 ARG A C 1
ATOM 819 O O . ARG A 1 106 ? -22.819 10.619 26.887 1.00 79.81 106 ARG A O 1
ATOM 826 N N . ARG A 1 107 ? -23.211 10.425 24.677 1.00 58.22 107 ARG A N 1
ATOM 827 C CA . ARG A 1 107 ? -23.937 11.693 24.501 1.00 58.22 107 ARG A CA 1
ATOM 828 C C . ARG A 1 107 ? -25.440 11.483 24.606 1.00 58.22 107 ARG A C 1
ATOM 830 O O . ARG A 1 107 ? -26.088 12.425 25.107 1.00 58.22 107 ARG A O 1
#

Organism: NCBI:txid1314781

Sequence (107 aa):
MGWWPFASSSSSSSTAAAQPEKAAPRRAQREKCYAAKDEYFSCLDEASVLVPGDEGAGHDAPCAQLRAMYETQCQKSWVSYFNQRRVLAEEQKEILAAQKAQEQGRR

Foldseek 3Di:
DDDDPPPDDDDDPDPDDDDPDPPDDPPVLVVQLVVLVVVLVVQCVVVVHQQPPPQDDDPPRTSPVSSVSNPVSDDPVVVVVVRVVSNVVVVVVVVVVVVVVVVVVVD